Protein AF-A0A820B8T6-F1 (afdb_monomer_lite)

Foldseek 3Di:
DDDDDDDDDDPPPPPDDPDDDDDDVVVVVVVVVVVVVVVVVVVVVVVVVVVVVVVVVVVVCVVVVVVVVVVVVVVVVVVVVVVVVVVVVVVVVVVVVVVVVVVVVVVVLVVQEEACPDHDFDDPPLVVQLVCCVVVVAQKDKGRWYANHPPGDIDIDIDGNVD

Sequence (163 aa):
MLSQLNDRQKDIDLSRTKTAGALNPTVAQLEELYEMLNILVSGIKILTNDEQRLINRSLQIQMTLPTLIEELSKVKLSIKESNAFLKTVEHNQDILNQDLSLAKEKINDFQYVSYDGTLVWKITNFQEKMIDAQSERQTSIYSPPFYSSSNGYKMRARLYFNG

Organism: NCBI:txid392033

Radius of gyration: 50.6 Å; chains: 1; bounding box: 101×54×108 Å

InterPro domains:
  IPR002083 MATH/TRAF domain [PF22486] (119-163)
  IPR002083 MATH/TRAF domain [PS50144] (116-163)
  IPR008974 TRAF-like [G3DSA:2.60.210.10] (72-163)

Structure (mmCIF, N/CA/C/O backbone):
data_AF-A0A820B8T6-F1
#
_entry.id   AF-A0A820B8T6-F1
#
loop_
_atom_site.group_PDB
_atom_site.id
_atom_site.type_symbol
_atom_site.label_atom_id
_atom_site.label_alt_id
_atom_site.label_comp_id
_atom_site.label_asym_id
_atom_site.label_entity_id
_atom_site.label_seq_id
_atom_site.pdbx_PDB_ins_code
_atom_site.Cartn_x
_atom_site.Cartn_y
_atom_site.Cartn_z
_atom_site.occupancy
_atom_site.B_iso_or_equiv
_atom_site.auth_seq_id
_atom_site.auth_comp_id
_atom_site.auth_asym_id
_atom_site.auth_atom_id
_atom_site.pdbx_PDB_model_num
ATOM 1 N N . MET A 1 1 ? -51.080 -22.167 42.274 1.00 37.72 1 MET A N 1
ATOM 2 C CA . MET A 1 1 ? -51.270 -22.860 43.565 1.00 37.72 1 MET A CA 1
ATOM 3 C C . MET A 1 1 ? -51.084 -21.840 44.671 1.00 37.72 1 MET A C 1
ATOM 5 O O . MET A 1 1 ? -50.019 -21.251 44.678 1.00 37.72 1 MET A O 1
ATOM 9 N N . LEU A 1 2 ? -52.116 -21.673 45.517 1.00 35.72 2 LEU A N 1
ATOM 10 C CA . LEU A 1 2 ? -52.092 -21.353 46.964 1.00 35.72 2 LEU A CA 1
ATOM 11 C C . LEU A 1 2 ? -51.291 -20.100 47.399 1.00 35.72 2 LEU A C 1
ATOM 13 O O . LEU A 1 2 ? -50.119 -19.984 47.101 1.00 35.72 2 LEU A O 1
ATOM 17 N N . SER A 1 3 ? -51.798 -19.139 48.165 1.00 40.34 3 SER A N 1
ATOM 18 C CA . SER A 1 3 ? -52.963 -19.092 49.045 1.00 40.34 3 SER A CA 1
ATOM 19 C C . SER A 1 3 ? -53.227 -17.642 49.466 1.00 40.34 3 SER A C 1
ATOM 21 O O . SER A 1 3 ? -52.319 -16.825 49.580 1.00 40.34 3 SER A O 1
ATOM 23 N N . GLN A 1 4 ? -54.504 -17.394 49.711 1.00 52.16 4 GLN A N 1
ATOM 24 C CA . GLN A 1 4 ? -55.172 -16.218 50.254 1.00 52.16 4 GLN A CA 1
ATOM 25 C C . GLN A 1 4 ? -54.533 -15.589 51.505 1.00 52.16 4 GLN A C 1
ATOM 27 O O . GLN A 1 4 ? -54.118 -16.313 52.403 1.00 52.16 4 GLN A O 1
ATOM 32 N N . LEU A 1 5 ? -54.619 -14.255 51.596 1.00 42.81 5 LEU A N 1
ATOM 33 C CA . LEU A 1 5 ? -54.758 -13.440 52.819 1.00 42.81 5 LEU A CA 1
ATOM 34 C C . LEU A 1 5 ? -55.540 -12.174 52.397 1.00 42.81 5 LEU A C 1
ATOM 36 O O . LEU A 1 5 ? -54.967 -11.264 51.811 1.00 42.81 5 LEU A O 1
ATOM 40 N N . ASN A 1 6 ? -56.868 -12.227 52.304 1.00 36.84 6 ASN A N 1
ATOM 41 C CA . ASN A 1 6 ? -57.862 -12.050 53.370 1.00 36.84 6 ASN A CA 1
ATOM 42 C C . ASN A 1 6 ? -57.886 -10.629 53.972 1.00 36.84 6 ASN A C 1
ATOM 44 O O . ASN A 1 6 ? -57.099 -10.296 54.852 1.00 36.84 6 ASN A O 1
ATOM 48 N N . ASP A 1 7 ? -58.831 -9.841 53.454 1.00 42.88 7 ASP A N 1
ATOM 49 C CA . ASP A 1 7 ? -59.777 -8.966 54.151 1.00 42.88 7 ASP A CA 1
ATOM 50 C C . ASP A 1 7 ? -59.305 -8.107 55.329 1.00 42.88 7 ASP A C 1
ATOM 52 O O . ASP A 1 7 ? -59.117 -8.584 56.449 1.00 42.88 7 ASP A O 1
ATOM 56 N N . ARG A 1 8 ? -59.331 -6.785 55.101 1.00 37.16 8 ARG A N 1
ATOM 57 C CA . ARG A 1 8 ? -60.061 -5.815 55.944 1.00 37.16 8 ARG A CA 1
ATOM 58 C C . ARG A 1 8 ? -60.111 -4.446 55.258 1.00 37.16 8 ARG A C 1
ATOM 60 O O . ARG A 1 8 ? -59.362 -3.531 55.587 1.00 37.16 8 ARG A O 1
ATOM 67 N N . GLN A 1 9 ? -61.052 -4.306 54.330 1.00 42.81 9 GLN A N 1
ATOM 68 C CA . GLN A 1 9 ? -61.636 -3.008 54.007 1.00 42.81 9 GLN A CA 1
ATOM 69 C C . GLN A 1 9 ? -62.389 -2.547 55.270 1.00 42.81 9 GLN A C 1
ATOM 71 O O . GLN A 1 9 ? -63.346 -3.195 55.692 1.00 42.81 9 GLN A O 1
ATOM 76 N N . LYS A 1 10 ? -61.919 -1.495 55.943 1.00 41.47 10 LYS A N 1
ATOM 77 C CA . LYS A 1 10 ? -62.731 -0.777 56.932 1.00 41.47 10 LYS A CA 1
ATOM 78 C C . LYS A 1 10 ? -63.240 0.481 56.252 1.00 41.47 10 LYS A C 1
ATOM 80 O O . LYS A 1 10 ? -62.544 1.491 56.221 1.00 41.47 10 LYS A O 1
ATOM 85 N N . ASP A 1 11 ? -64.447 0.380 55.711 1.00 41.84 11 ASP A N 1
ATOM 86 C CA . ASP A 1 11 ? -65.275 1.533 55.391 1.00 41.84 11 ASP A CA 1
ATOM 87 C C . ASP A 1 11 ? -65.494 2.322 56.686 1.00 41.84 11 ASP A C 1
ATOM 89 O O . ASP A 1 11 ? -66.177 1.870 57.608 1.00 41.84 11 ASP A O 1
ATOM 93 N N . ILE A 1 12 ? -64.852 3.482 56.788 1.00 43.66 12 ILE A N 1
ATOM 94 C CA . ILE A 1 12 ? -65.206 4.492 57.780 1.00 43.66 12 ILE A CA 1
ATOM 95 C C . ILE A 1 12 ? -66.030 5.525 57.023 1.00 43.66 12 ILE A C 1
ATOM 97 O O . ILE A 1 12 ? -65.505 6.451 56.409 1.00 43.66 12 ILE A O 1
ATOM 101 N N . ASP A 1 13 ? -67.339 5.296 57.032 1.00 43.91 13 ASP A N 1
ATOM 102 C CA . ASP A 1 13 ? -68.343 6.250 56.587 1.00 43.91 13 ASP A CA 1
ATOM 103 C C . ASP A 1 13 ? -68.313 7.478 57.514 1.00 43.91 13 ASP A C 1
ATOM 105 O O . ASP A 1 13 ? -68.706 7.417 58.680 1.00 43.91 13 ASP A O 1
ATOM 109 N N . LEU A 1 14 ? -67.787 8.589 56.999 1.00 47.34 14 LEU A N 1
ATOM 110 C CA . LEU A 1 14 ? -67.703 9.889 57.675 1.00 47.34 14 LEU A CA 1
ATOM 111 C C . LEU A 1 14 ? -68.759 10.872 57.152 1.00 47.34 14 LEU A C 1
ATOM 113 O O . LEU A 1 14 ? -68.571 12.089 57.177 1.00 47.34 14 LEU A O 1
ATOM 117 N N . SER A 1 15 ? -69.913 10.376 56.706 1.00 45.53 15 SER A N 1
ATOM 118 C CA . SER A 1 15 ? -71.046 11.240 56.388 1.00 45.53 15 SER A CA 1
ATOM 119 C C . SER A 1 15 ? -71.906 11.530 57.628 1.00 45.53 15 SER A C 1
ATOM 121 O O . SER A 1 15 ? -72.947 10.921 57.839 1.00 45.53 15 SER A O 1
ATOM 123 N N . ARG A 1 16 ? -71.477 12.504 58.453 1.00 47.94 16 ARG A N 1
ATOM 124 C CA . ARG A 1 16 ? -72.335 13.435 59.237 1.00 47.94 16 ARG A CA 1
ATOM 125 C C . ARG A 1 16 ? -71.513 14.268 60.226 1.00 47.94 16 ARG A C 1
ATOM 127 O O . ARG A 1 16 ? -71.218 13.796 61.311 1.00 47.94 16 ARG A O 1
ATOM 134 N N . THR A 1 17 ? -71.288 15.537 59.883 1.00 37.84 17 THR A N 1
ATOM 135 C CA . THR A 1 17 ? -71.599 16.714 60.723 1.00 37.84 17 THR A CA 1
ATOM 136 C C . THR A 1 17 ? -71.311 17.990 59.927 1.00 37.84 17 THR A C 1
ATOM 138 O O . THR A 1 17 ? -70.189 18.473 59.836 1.00 37.84 17 THR A O 1
ATOM 141 N N . LYS A 1 18 ? -72.359 18.580 59.340 1.00 53.34 18 LYS A N 1
ATOM 142 C CA . LYS A 1 18 ? -72.359 20.014 59.032 1.00 53.34 18 LYS A CA 1
ATOM 143 C C . LYS A 1 18 ? -72.790 20.749 60.298 1.00 53.34 18 LYS A C 1
ATOM 145 O O . LYS A 1 18 ? -73.979 20.791 60.595 1.00 53.34 18 LYS A O 1
ATOM 150 N N . THR A 1 19 ? -71.839 21.346 61.005 1.00 39.78 19 THR A N 1
ATOM 151 C CA . THR A 1 19 ? -72.090 22.432 61.962 1.00 39.78 19 THR A CA 1
ATOM 152 C C . THR A 1 19 ? -71.017 23.491 61.768 1.00 39.78 19 THR A C 1
ATOM 154 O O . THR A 1 19 ? -69.834 23.228 61.955 1.00 39.78 19 THR A O 1
ATOM 157 N N . ALA A 1 20 ? -71.449 24.675 61.340 1.00 52.25 20 ALA A N 1
ATOM 158 C CA . ALA A 1 20 ? -70.629 25.869 61.248 1.00 52.25 20 ALA A CA 1
ATOM 159 C C . ALA A 1 20 ? -70.161 26.293 62.654 1.00 52.25 20 ALA A C 1
ATOM 161 O O . ALA A 1 20 ? -70.986 26.499 63.541 1.00 52.25 20 ALA A O 1
ATOM 162 N N . GLY A 1 21 ? -68.848 26.412 62.850 1.00 42.50 21 GLY A N 1
ATOM 163 C CA . GLY A 1 21 ? -68.218 26.867 64.091 1.00 42.50 21 GLY A CA 1
ATOM 164 C C . GLY A 1 21 ? -66.707 26.638 64.021 1.00 42.50 21 GLY A C 1
ATOM 165 O O . GLY A 1 21 ? -66.286 25.571 63.596 1.00 42.50 21 GLY A O 1
ATOM 166 N N . ALA A 1 22 ? -65.918 27.666 64.345 1.00 50.47 22 ALA A N 1
ATOM 167 C CA . ALA A 1 22 ? -64.471 27.791 64.126 1.00 50.47 22 ALA A CA 1
ATOM 168 C C . ALA A 1 22 ? -63.649 26.485 64.240 1.00 50.47 22 ALA A C 1
ATOM 170 O O . ALA A 1 22 ? -63.693 25.797 65.259 1.00 50.47 22 ALA A O 1
ATOM 171 N N . LEU A 1 23 ? -62.858 26.186 63.200 1.00 51.97 23 LEU A N 1
ATOM 172 C CA . LEU A 1 23 ? -61.872 25.100 63.185 1.00 51.97 23 LEU A CA 1
ATOM 173 C C . LEU A 1 23 ? -60.920 25.227 64.387 1.00 51.97 23 LEU A C 1
ATOM 175 O O . LEU A 1 23 ? -60.284 26.262 64.583 1.00 51.97 23 LEU A O 1
ATOM 179 N N . ASN A 1 24 ? -60.829 24.164 65.188 1.00 64.62 24 ASN A N 1
ATOM 180 C CA . ASN A 1 24 ? -59.920 24.072 66.327 1.00 64.62 24 ASN A CA 1
ATOM 181 C C . ASN A 1 24 ? -58.465 24.036 65.800 1.00 64.62 24 ASN A C 1
ATOM 183 O O . ASN A 1 24 ? -58.142 23.132 65.024 1.00 64.62 24 ASN A O 1
ATOM 187 N N . PRO A 1 25 ? -57.583 24.985 66.167 1.00 72.19 25 PRO A N 1
ATOM 188 C CA . PRO A 1 25 ? -56.267 25.168 65.538 1.00 72.19 25 PRO A CA 1
ATOM 189 C C . PRO A 1 25 ? -55.343 23.943 65.617 1.00 72.19 25 PRO A C 1
ATOM 191 O O . PRO A 1 25 ? -54.506 23.747 64.742 1.00 72.19 25 PRO A O 1
ATOM 194 N N . THR A 1 26 ? -55.522 23.080 66.616 1.00 77.50 26 THR A N 1
ATOM 195 C CA . THR A 1 26 ? -54.775 21.820 66.765 1.00 77.50 26 THR A CA 1
ATOM 196 C C . THR A 1 26 ? -55.145 20.758 65.728 1.00 77.50 26 THR A C 1
ATOM 198 O O . THR A 1 26 ? -54.298 19.945 65.373 1.00 77.50 26 THR A O 1
ATOM 201 N N . VAL A 1 27 ? -56.381 20.759 65.217 1.00 79.94 27 VAL A N 1
ATOM 202 C CA . VAL A 1 27 ? -56.835 19.808 64.184 1.00 79.94 27 VAL A CA 1
ATOM 203 C C . VAL A 1 27 ? -56.277 20.197 62.814 1.00 79.94 27 VAL A C 1
ATOM 205 O O . VAL A 1 27 ? -55.787 19.334 62.095 1.00 79.94 27 VAL A O 1
ATOM 208 N N . ALA A 1 28 ? -56.251 21.496 62.500 1.00 80.38 28 ALA A N 1
ATOM 209 C CA . ALA A 1 28 ? -55.662 22.009 61.261 1.00 80.38 28 ALA A CA 1
ATOM 210 C C . ALA A 1 28 ? -54.150 21.714 61.164 1.00 80.38 28 ALA A C 1
ATOM 212 O O . ALA A 1 28 ? -53.661 21.297 60.119 1.00 80.38 28 ALA A O 1
ATOM 213 N N . GLN A 1 29 ? -53.414 21.848 62.274 1.00 87.62 29 GLN A N 1
ATOM 214 C CA . GLN A 1 29 ? -51.986 21.494 62.343 1.00 87.62 29 GLN A CA 1
ATOM 215 C C . GLN A 1 29 ? -51.725 19.991 62.145 1.00 87.62 29 GLN A C 1
ATOM 217 O O . GLN A 1 29 ? -50.687 19.598 61.616 1.00 87.62 29 GLN A O 1
ATOM 222 N N . LEU A 1 30 ? -52.659 19.140 62.575 1.00 88.62 30 LEU A N 1
ATOM 223 C CA . LEU A 1 30 ? -52.591 17.688 62.401 1.00 88.62 30 LEU A CA 1
ATOM 224 C C . LEU A 1 30 ? -52.845 17.267 60.946 1.00 88.62 30 LEU A C 1
ATOM 226 O O . LEU A 1 30 ? -52.164 16.365 60.460 1.00 88.62 30 LEU A O 1
ATOM 230 N N . GLU A 1 31 ? -53.772 17.929 60.247 1.00 88.31 31 GLU A N 1
ATOM 231 C CA . GLU A 1 31 ? -53.991 17.733 58.804 1.00 88.31 31 GLU A CA 1
ATOM 232 C C . GLU A 1 31 ? -52.758 18.140 57.989 1.00 88.31 31 GLU A C 1
ATOM 234 O O . GLU A 1 31 ? -52.326 17.398 57.107 1.00 88.31 31 GLU A O 1
ATOM 239 N N . GLU A 1 32 ? -52.131 19.265 58.333 1.00 91.00 32 GLU A N 1
ATOM 240 C CA . GLU A 1 32 ? -50.913 19.738 57.670 1.00 91.00 32 GLU A CA 1
ATOM 241 C C . GLU A 1 32 ? -49.731 18.769 57.878 1.00 91.00 32 GLU A C 1
ATOM 243 O O . GLU A 1 32 ? -49.013 18.432 56.932 1.00 91.00 32 GLU A O 1
ATOM 248 N N . LEU A 1 33 ? -49.577 18.224 59.092 1.00 92.94 33 LEU A N 1
ATOM 249 C CA . LEU A 1 33 ? -48.596 17.175 59.397 1.00 92.94 33 LEU A CA 1
ATOM 250 C C . LEU A 1 33 ? -48.864 15.868 58.640 1.00 92.94 33 LEU A C 1
ATOM 252 O O . LEU A 1 33 ? -47.916 15.195 58.227 1.00 92.94 33 LEU A O 1
ATOM 256 N N . TYR A 1 34 ? -50.133 15.499 58.461 1.00 93.44 34 TYR A N 1
ATOM 257 C CA . TYR A 1 34 ? -50.515 14.307 57.709 1.00 93.44 34 TYR A CA 1
ATOM 258 C C . TYR A 1 34 ? -50.186 14.451 56.218 1.00 93.44 34 TYR A C 1
ATOM 260 O O . TYR A 1 34 ? -49.626 13.530 55.621 1.00 93.44 34 TYR A O 1
ATOM 268 N N . GLU A 1 35 ? -50.439 15.622 55.630 1.00 94.81 35 GLU A N 1
ATOM 269 C CA . GLU A 1 35 ? -50.042 15.901 54.247 1.00 94.81 35 GLU A CA 1
ATOM 270 C C . GLU A 1 35 ? -48.523 15.915 54.071 1.00 94.81 35 GLU A C 1
ATOM 272 O O . GLU A 1 35 ? -47.991 15.288 53.150 1.00 94.81 35 GLU A O 1
ATOM 277 N N . MET A 1 36 ? -47.790 16.530 55.003 1.00 95.56 36 MET A N 1
ATOM 278 C CA . MET A 1 36 ? -46.327 16.468 55.005 1.00 95.56 36 MET A CA 1
ATOM 279 C C . MET A 1 36 ? -45.808 15.026 55.068 1.00 95.56 36 MET A C 1
ATOM 281 O O . MET A 1 36 ? -44.873 14.676 54.343 1.00 95.56 36 MET A O 1
ATOM 285 N N . LEU A 1 37 ? -46.414 14.176 55.902 1.00 96.56 37 LEU A N 1
ATOM 286 C CA . LEU A 1 37 ? -46.063 12.761 55.997 1.00 96.56 37 LEU A CA 1
ATOM 287 C C . LEU A 1 37 ? -46.328 12.026 54.675 1.00 96.56 37 LEU A C 1
ATOM 289 O O . LEU A 1 37 ? -45.475 11.262 54.231 1.00 96.56 37 LEU A O 1
ATOM 293 N N . ASN A 1 38 ? -47.461 12.273 54.016 1.00 96.12 38 ASN A N 1
ATOM 294 C CA . ASN A 1 38 ? -47.795 11.645 52.734 1.00 96.12 38 ASN A CA 1
ATOM 295 C C . ASN A 1 38 ? -46.839 12.060 51.612 1.00 96.12 38 ASN A C 1
ATOM 297 O O . ASN A 1 38 ? -46.416 11.215 50.812 1.00 96.12 38 ASN A O 1
ATOM 301 N N . ILE A 1 39 ? -46.460 13.339 51.571 1.00 96.69 39 ILE A N 1
ATOM 302 C CA . ILE A 1 39 ? -45.453 13.851 50.637 1.00 96.69 39 ILE A CA 1
ATOM 303 C C . ILE A 1 39 ? -44.107 13.172 50.903 1.00 96.69 39 ILE A C 1
ATOM 305 O O . ILE A 1 39 ? -43.471 12.692 49.964 1.00 96.69 39 ILE A O 1
ATOM 309 N N . LEU A 1 40 ? -43.692 13.063 52.169 1.00 97.25 40 LEU A N 1
ATOM 310 C CA . LEU A 1 40 ? -42.446 12.394 52.556 1.00 97.25 40 LEU A CA 1
ATOM 311 C C . LEU A 1 40 ? -42.447 10.907 52.187 1.00 97.25 40 LEU A C 1
ATOM 313 O O . LEU A 1 40 ? -41.490 10.429 51.583 1.00 97.25 40 LEU A O 1
ATOM 317 N N . VAL A 1 41 ? -43.522 10.179 52.486 1.00 97.12 41 VAL A N 1
ATOM 318 C CA . VAL A 1 41 ? -43.674 8.759 52.127 1.00 97.12 41 VAL A CA 1
ATOM 319 C C . VAL A 1 41 ? -43.624 8.575 50.609 1.00 97.12 41 VAL A C 1
ATOM 321 O O . VAL A 1 41 ? -42.945 7.673 50.113 1.00 97.12 41 VAL A O 1
ATOM 324 N N . SER A 1 42 ? -44.291 9.454 49.860 1.00 96.69 42 SER A N 1
ATOM 325 C CA . SER A 1 42 ? -44.254 9.443 48.395 1.00 96.69 42 SER A CA 1
ATOM 326 C C . SER A 1 42 ? -42.849 9.732 47.865 1.00 96.69 42 SER A C 1
ATOM 328 O O . SER A 1 42 ? -42.374 9.025 46.976 1.00 96.69 42 SER A O 1
ATOM 330 N N . GLY A 1 43 ? -42.153 10.711 48.447 1.00 97.94 43 GLY A N 1
ATOM 331 C CA . GLY A 1 43 ? -40.769 11.045 48.116 1.00 97.94 43 GLY A CA 1
ATOM 332 C C . GLY A 1 43 ? -39.813 9.879 48.364 1.00 97.94 43 GLY A C 1
ATOM 333 O O . GLY A 1 43 ? -39.035 9.530 47.479 1.00 97.94 43 GLY A O 1
ATOM 334 N N . ILE A 1 44 ? -39.924 9.210 49.516 1.00 97.62 44 ILE A N 1
ATOM 335 C CA . ILE A 1 44 ? -39.138 8.009 49.837 1.00 97.62 44 ILE A CA 1
ATOM 336 C C . ILE A 1 44 ? -39.400 6.914 48.803 1.00 97.62 44 ILE A C 1
ATOM 338 O O . ILE A 1 44 ? -38.454 6.341 48.272 1.00 97.62 44 ILE A O 1
ATOM 342 N N . LYS A 1 45 ? -40.664 6.660 48.449 1.00 97.25 45 LYS A N 1
ATOM 343 C CA . LYS A 1 45 ? -41.020 5.646 47.447 1.00 97.25 45 LYS A CA 1
ATOM 344 C C . LYS A 1 45 ? -40.405 5.940 46.075 1.00 97.25 45 LYS A C 1
ATOM 346 O O . LYS A 1 45 ? -39.937 5.019 45.406 1.00 97.25 45 LYS A O 1
ATOM 351 N N . ILE A 1 46 ? -40.395 7.205 45.653 1.00 98.00 46 ILE A N 1
ATOM 352 C CA . ILE A 1 46 ? -39.740 7.628 44.407 1.00 98.00 46 ILE A CA 1
ATOM 353 C C . ILE A 1 46 ? -38.231 7.381 44.494 1.00 98.00 46 ILE A C 1
ATOM 355 O O . ILE A 1 46 ? -37.668 6.779 43.583 1.00 98.00 46 ILE A O 1
ATOM 359 N N . LEU A 1 47 ? -37.593 7.778 45.599 1.00 98.12 47 LEU A N 1
ATOM 360 C CA . LEU A 1 47 ? -36.157 7.583 45.809 1.00 98.12 47 LEU A CA 1
ATOM 361 C C . LEU A 1 47 ? -35.768 6.102 45.809 1.00 98.12 47 LEU A C 1
ATOM 363 O O . LEU A 1 47 ? -34.786 5.739 45.170 1.00 98.12 47 LEU A O 1
ATOM 367 N N . THR A 1 48 ? -36.559 5.234 46.440 1.00 97.56 48 THR A N 1
ATOM 368 C CA . THR A 1 48 ? -36.333 3.782 46.413 1.00 97.56 48 THR A CA 1
ATOM 369 C C . THR A 1 48 ? -36.428 3.222 44.992 1.00 97.56 48 THR A C 1
ATOM 371 O O . THR A 1 48 ? -35.615 2.392 44.589 1.00 97.56 48 THR A O 1
ATOM 374 N N . ASN A 1 49 ? -37.393 3.685 44.194 1.00 97.81 49 ASN A N 1
ATOM 375 C CA . ASN A 1 49 ? -37.505 3.264 42.796 1.00 97.81 49 ASN A CA 1
ATOM 376 C C . ASN A 1 49 ? -36.312 3.742 41.956 1.00 97.81 49 ASN A C 1
ATOM 378 O O . ASN A 1 49 ? -35.803 2.993 41.118 1.00 97.81 49 ASN A O 1
ATOM 382 N N . ASP A 1 50 ? -35.859 4.974 42.176 1.00 98.38 50 ASP A N 1
ATOM 383 C CA . ASP A 1 50 ? -34.701 5.530 41.483 1.00 98.38 50 ASP A CA 1
ATOM 384 C C . ASP A 1 50 ? -33.405 4.811 41.874 1.00 98.38 50 ASP A C 1
ATOM 386 O O . ASP A 1 50 ? -32.598 4.507 40.994 1.00 98.38 50 ASP A O 1
ATOM 390 N N . GLU A 1 51 ? -33.236 4.447 43.145 1.00 98.06 51 GLU A N 1
ATOM 391 C CA . GLU A 1 51 ? -32.132 3.607 43.618 1.00 98.06 51 GLU A CA 1
ATOM 392 C C . GLU A 1 51 ? -32.091 2.272 42.861 1.00 98.06 51 GLU A C 1
ATOM 394 O O . GLU A 1 51 ? -31.063 1.908 42.287 1.00 98.06 51 GLU A O 1
ATOM 399 N N . GLN A 1 52 ? -33.229 1.583 42.751 1.00 97.00 52 GLN A N 1
ATOM 400 C CA . GLN A 1 52 ? -33.325 0.337 41.985 1.00 97.00 52 GLN A CA 1
ATOM 401 C C . GLN A 1 52 ? -33.023 0.546 40.495 1.00 97.00 52 GLN A C 1
ATOM 403 O O . GLN A 1 52 ? -32.326 -0.261 39.872 1.00 97.00 52 GLN A O 1
ATOM 408 N N . ARG A 1 53 ? -33.496 1.646 39.896 1.00 98.25 53 ARG A N 1
ATOM 409 C CA . ARG A 1 53 ? -33.186 1.985 38.497 1.00 98.25 53 ARG A CA 1
ATOM 410 C C . ARG A 1 53 ? -31.685 2.197 38.294 1.00 98.25 53 ARG A C 1
ATOM 412 O O . ARG A 1 53 ? -31.139 1.730 37.291 1.00 98.25 53 ARG A O 1
ATOM 419 N N . LEU A 1 54 ? -31.024 2.885 39.223 1.00 98.19 54 LEU A N 1
ATOM 420 C CA . LEU A 1 54 ? -29.583 3.132 39.180 1.00 98.19 54 LEU A CA 1
ATOM 421 C C . LEU A 1 54 ? -28.784 1.835 39.344 1.00 98.19 54 LEU A C 1
ATOM 423 O O . LEU A 1 54 ? -27.854 1.610 38.569 1.00 98.19 54 LEU A O 1
ATOM 427 N N . ILE A 1 55 ? -29.183 0.952 40.264 1.00 98.12 55 ILE A N 1
ATOM 428 C CA . ILE A 1 55 ? -28.573 -0.375 40.441 1.00 98.12 55 ILE A CA 1
ATOM 429 C C . ILE A 1 55 ? -28.661 -1.183 39.144 1.00 98.12 55 ILE A C 1
ATOM 431 O O . ILE A 1 55 ? -27.651 -1.691 38.658 1.00 98.12 55 ILE A O 1
ATOM 435 N N . ASN A 1 56 ? -29.844 -1.234 38.528 1.00 97.75 56 ASN A N 1
ATOM 436 C CA . ASN A 1 56 ? -30.037 -1.938 37.262 1.00 97.75 56 ASN A CA 1
ATOM 437 C C . ASN A 1 56 ? -29.157 -1.362 36.145 1.00 97.75 56 ASN A C 1
ATOM 439 O O . ASN A 1 56 ? -28.525 -2.115 35.406 1.00 97.75 56 ASN A O 1
ATOM 443 N N . ARG A 1 57 ? -29.064 -0.031 36.031 1.00 97.94 57 ARG A N 1
ATOM 444 C CA . ARG A 1 57 ? -28.196 0.622 35.038 1.00 97.94 57 ARG A CA 1
ATOM 445 C C . ARG A 1 57 ? -26.716 0.312 35.283 1.00 97.94 57 ARG A C 1
ATOM 447 O O . ARG A 1 57 ? -25.993 0.061 34.324 1.00 97.94 57 ARG A O 1
ATOM 454 N N . SER A 1 58 ? -26.285 0.309 36.544 1.00 97.62 58 SER A N 1
ATOM 455 C CA . SER A 1 58 ? -24.916 -0.035 36.944 1.00 97.62 58 SER A CA 1
ATOM 456 C C . SER A 1 58 ? -24.560 -1.464 36.530 1.00 97.62 58 SER A C 1
ATOM 458 O O . SER A 1 58 ? -23.538 -1.687 35.881 1.00 97.62 58 SER A O 1
ATOM 460 N N . LEU A 1 59 ? -25.458 -2.416 36.797 1.00 97.62 59 LEU A N 1
ATOM 461 C CA . LEU A 1 59 ? -25.283 -3.815 36.414 1.00 97.62 59 LEU A CA 1
ATOM 462 C C . LEU A 1 59 ? -25.207 -3.986 34.890 1.00 97.62 59 LEU A C 1
ATOM 464 O O . LEU A 1 59 ? -24.323 -4.676 34.389 1.00 97.62 59 LEU A O 1
ATOM 468 N N . GLN A 1 60 ? -26.070 -3.296 34.139 1.00 96.56 60 GLN A N 1
ATOM 469 C CA . GLN A 1 60 ? -26.018 -3.299 32.672 1.00 96.56 60 GLN A CA 1
ATOM 470 C C . GLN A 1 60 ? -24.678 -2.768 32.145 1.00 96.56 60 GLN A C 1
ATOM 472 O O . GLN A 1 60 ? -24.051 -3.400 31.297 1.00 96.56 60 GLN A O 1
ATOM 477 N N . ILE A 1 61 ? -24.190 -1.644 32.680 1.00 96.94 61 ILE A N 1
ATOM 478 C CA . ILE A 1 61 ? -22.879 -1.093 32.305 1.00 96.94 61 ILE A CA 1
ATOM 479 C C . ILE A 1 61 ? -21.775 -2.116 32.582 1.00 96.94 61 ILE A C 1
ATOM 481 O O . ILE A 1 61 ? -20.953 -2.379 31.705 1.00 96.94 61 ILE A O 1
ATOM 485 N N . GLN A 1 62 ? -21.795 -2.742 33.759 1.00 96.62 62 GLN A N 1
ATOM 486 C CA . GLN A 1 62 ? -20.808 -3.745 34.147 1.00 96.62 62 GLN A CA 1
ATOM 487 C C . GLN A 1 62 ? -20.800 -4.966 33.214 1.00 96.62 62 GLN A C 1
ATOM 489 O O . GLN A 1 62 ? -19.736 -5.528 32.964 1.00 96.62 62 GLN A O 1
ATOM 494 N N . MET A 1 63 ? -21.952 -5.341 32.650 1.00 95.81 63 MET A N 1
ATOM 495 C CA . MET A 1 63 ? -22.064 -6.425 31.667 1.00 95.81 63 MET A CA 1
ATOM 496 C C . MET A 1 63 ? -21.615 -6.016 30.257 1.00 95.81 63 MET A C 1
ATOM 498 O O . MET A 1 63 ? -20.992 -6.813 29.562 1.00 95.81 63 MET A O 1
ATOM 502 N N . THR A 1 64 ? -21.921 -4.789 29.825 1.00 97.56 64 THR A N 1
ATOM 503 C CA . THR A 1 64 ? -21.609 -4.302 28.462 1.00 97.56 64 THR A CA 1
ATOM 504 C C . THR A 1 64 ? -20.165 -3.835 28.276 1.00 97.56 64 THR A C 1
ATOM 506 O O . THR A 1 64 ? -19.640 -3.840 27.164 1.00 97.56 64 THR A O 1
ATOM 509 N N . LEU A 1 65 ? -19.492 -3.419 29.348 1.00 97.31 65 LEU A N 1
ATOM 510 C CA . LEU A 1 65 ? -18.137 -2.882 29.255 1.00 97.31 65 LEU A CA 1
ATOM 511 C C . LEU A 1 65 ? -17.109 -3.925 28.763 1.00 97.31 65 LEU A C 1
ATOM 513 O O . LEU A 1 65 ? -16.345 -3.601 27.853 1.00 97.31 65 LEU A O 1
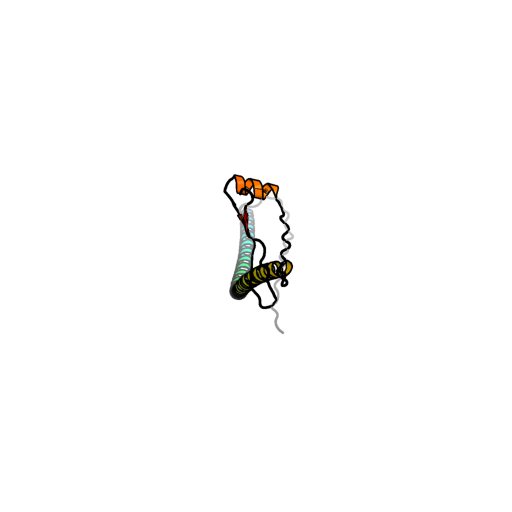ATOM 517 N N . PRO A 1 66 ? -17.098 -5.179 29.258 1.00 97.06 66 PRO A N 1
ATOM 518 C CA . PRO A 1 66 ? -16.188 -6.209 28.757 1.00 97.06 66 PRO A CA 1
ATOM 519 C C . PRO A 1 66 ? -16.387 -6.527 27.272 1.00 97.06 66 PRO A C 1
ATOM 521 O O . PRO A 1 66 ? -15.404 -6.664 26.546 1.00 97.06 66 PRO A O 1
ATOM 524 N N . THR A 1 67 ? -17.637 -6.598 26.800 1.00 96.94 67 THR A N 1
ATOM 525 C CA . THR A 1 67 ? -17.927 -6.912 25.394 1.00 96.94 67 THR A CA 1
ATOM 526 C C . THR A 1 67 ? -17.434 -5.806 24.467 1.00 96.94 67 THR A C 1
ATOM 528 O O . THR A 1 67 ? -16.788 -6.087 23.462 1.00 96.94 67 THR A O 1
ATOM 531 N N . LEU A 1 68 ? -17.644 -4.540 24.839 1.00 97.88 68 LEU A N 1
ATOM 532 C CA . LEU A 1 68 ? -17.140 -3.398 24.071 1.00 97.88 68 LEU A CA 1
ATOM 533 C C . LEU A 1 68 ? -15.606 -3.343 24.052 1.00 97.88 68 LEU A C 1
ATOM 535 O O . LEU A 1 68 ? -15.016 -2.996 23.030 1.00 97.88 68 LEU A O 1
ATOM 539 N N . ILE A 1 69 ? -14.943 -3.711 25.152 1.00 97.81 69 ILE A N 1
ATOM 540 C CA . ILE A 1 69 ? -13.476 -3.818 25.201 1.00 97.81 69 ILE A CA 1
ATOM 541 C C . ILE A 1 69 ? -12.976 -4.899 24.233 1.00 97.81 69 ILE A C 1
ATOM 543 O O . ILE A 1 69 ? -11.972 -4.695 23.541 1.00 97.81 69 ILE A O 1
ATOM 547 N N . GLU A 1 70 ? -13.662 -6.038 24.162 1.00 97.62 70 GLU A N 1
ATOM 548 C CA . GLU A 1 70 ? -13.313 -7.116 23.239 1.00 97.62 70 GLU A CA 1
ATOM 549 C C . GLU A 1 70 ? -13.506 -6.691 21.776 1.00 97.62 70 GLU A C 1
ATOM 551 O O . GLU A 1 70 ? -12.606 -6.880 20.953 1.00 97.62 70 GLU A O 1
ATOM 556 N N . GLU A 1 71 ? -14.633 -6.060 21.447 1.00 97.56 71 GLU A N 1
ATOM 557 C CA . GLU A 1 71 ? -14.895 -5.529 20.105 1.00 97.56 71 GLU A CA 1
ATOM 558 C C . GLU A 1 71 ? -13.868 -4.469 19.697 1.00 97.56 71 GLU A C 1
ATOM 560 O O . GLU A 1 71 ? -13.302 -4.546 18.604 1.00 97.56 71 GLU A O 1
ATOM 565 N N . LEU A 1 72 ? -13.541 -3.533 20.592 1.00 98.19 72 LEU A N 1
ATOM 566 C CA . LEU A 1 72 ? -12.503 -2.529 20.358 1.00 98.19 72 LEU A CA 1
ATOM 567 C C . LEU A 1 72 ? -11.143 -3.188 20.087 1.00 98.19 72 LEU A C 1
ATOM 569 O O . LEU A 1 72 ? -10.400 -2.750 19.208 1.00 98.19 72 LEU A O 1
ATOM 573 N N . SER A 1 73 ? -10.822 -4.257 20.818 1.00 98.12 73 SER A N 1
ATOM 574 C CA . SER A 1 73 ? -9.578 -5.010 20.639 1.00 98.12 73 SER A CA 1
ATOM 575 C C . SER A 1 73 ? -9.526 -5.702 19.275 1.00 98.12 73 SER A C 1
ATOM 577 O O . SER A 1 73 ? -8.498 -5.630 18.597 1.00 98.12 73 SER A O 1
ATOM 579 N N . LYS A 1 74 ? -10.640 -6.300 18.832 1.00 98.19 74 LYS A N 1
ATOM 580 C CA . LYS A 1 74 ? -10.773 -6.914 17.499 1.00 98.19 74 LYS A CA 1
ATOM 581 C C . LYS A 1 74 ? -10.611 -5.880 16.387 1.00 98.19 74 LYS A C 1
ATOM 583 O O . LYS A 1 74 ? -9.809 -6.082 15.478 1.00 98.19 74 LYS A O 1
ATOM 588 N N . VAL A 1 75 ? -11.307 -4.747 16.484 1.00 98.31 75 VAL A N 1
ATOM 589 C CA . VAL A 1 75 ? -11.212 -3.657 15.499 1.00 98.31 75 VAL A CA 1
ATOM 590 C C . VAL A 1 75 ? -9.792 -3.095 15.445 1.00 98.31 75 VAL A C 1
ATOM 592 O O . VAL A 1 75 ? -9.239 -2.913 14.363 1.00 98.31 75 VAL A O 1
ATOM 595 N N . LYS A 1 76 ? -9.152 -2.881 16.599 1.00 98.44 76 LYS A N 1
ATOM 596 C CA . LYS A 1 76 ? -7.765 -2.407 16.671 1.00 98.44 76 LYS A CA 1
ATOM 597 C C . LYS A 1 76 ? -6.788 -3.369 15.992 1.00 98.44 76 LYS A C 1
ATOM 599 O O . LYS A 1 76 ? -5.872 -2.912 15.307 1.00 98.44 76 LYS A O 1
ATOM 604 N N . LEU A 1 77 ? -6.964 -4.678 16.184 1.00 98.19 77 LEU A N 1
ATOM 605 C CA . LEU A 1 77 ? -6.136 -5.690 15.530 1.00 98.19 77 LEU A CA 1
ATOM 606 C C . LEU A 1 77 ? -6.353 -5.679 14.013 1.00 98.19 77 LEU A C 1
ATOM 608 O O . LEU A 1 77 ? -5.380 -5.593 13.269 1.00 98.19 77 LEU A O 1
ATOM 612 N N . SER A 1 78 ? -7.610 -5.654 13.571 1.00 98.50 78 SER A N 1
ATOM 613 C CA . SER A 1 78 ? -7.960 -5.596 12.150 1.00 98.50 78 SER A CA 1
ATOM 614 C C . SER A 1 78 ? -7.377 -4.355 11.463 1.00 98.50 78 SER A C 1
ATOM 616 O O . SER A 1 78 ? -6.737 -4.479 10.423 1.00 98.50 78 SER A O 1
ATOM 618 N N . ILE A 1 79 ? -7.477 -3.172 12.082 1.00 98.38 79 ILE A N 1
ATOM 619 C CA . ILE A 1 79 ? -6.853 -1.940 11.567 1.00 98.38 79 ILE A CA 1
ATOM 620 C C . ILE A 1 79 ? -5.334 -2.103 11.445 1.00 98.38 79 ILE A C 1
ATOM 622 O O . ILE A 1 79 ? -4.738 -1.684 10.453 1.00 98.38 79 ILE A O 1
ATOM 626 N N . LYS A 1 80 ? -4.684 -2.714 12.444 1.00 98.06 80 LYS A N 1
ATOM 627 C CA . LYS A 1 80 ? -3.234 -2.942 12.421 1.00 98.06 80 LYS A CA 1
ATOM 628 C C . LYS A 1 80 ? -2.826 -3.853 11.259 1.00 98.06 80 LYS A C 1
ATOM 630 O O . LYS A 1 80 ? -1.836 -3.562 10.590 1.00 98.06 80 LYS A O 1
ATOM 635 N N . GLU A 1 81 ? -3.576 -4.923 11.020 1.00 98.00 81 GLU A N 1
ATOM 636 C CA . GLU A 1 81 ? -3.339 -5.863 9.920 1.00 98.00 81 GLU A CA 1
ATOM 637 C C . GLU A 1 81 ? -3.586 -5.213 8.555 1.00 98.00 81 GLU A C 1
ATOM 639 O O . GLU A 1 81 ? -2.727 -5.295 7.676 1.00 98.00 81 GLU A O 1
ATOM 644 N N . SER A 1 82 ? -4.697 -4.486 8.392 1.00 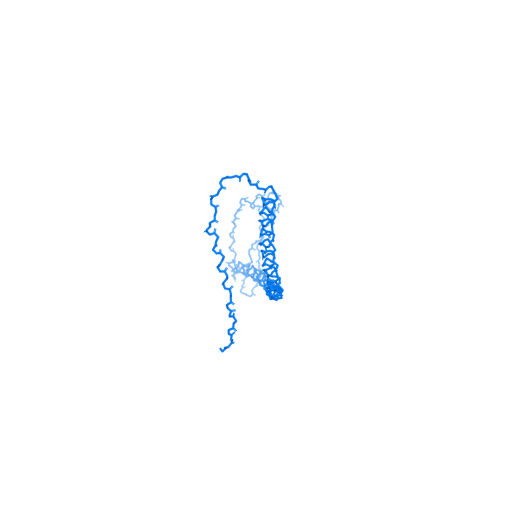97.94 82 SER A N 1
ATOM 645 C CA . SER A 1 82 ? -4.985 -3.736 7.165 1.00 97.94 82 SER A CA 1
ATOM 646 C C . SER A 1 82 ? -3.905 -2.702 6.857 1.00 97.94 82 SER A C 1
ATOM 648 O O . SER A 1 82 ? -3.468 -2.605 5.714 1.00 97.94 82 SER A O 1
ATOM 650 N N . ASN A 1 83 ? -3.409 -1.976 7.861 1.00 98.06 83 ASN A N 1
ATOM 651 C CA . ASN A 1 83 ? -2.324 -1.012 7.670 1.00 98.06 83 ASN A CA 1
ATOM 652 C C . ASN A 1 83 ? -1.005 -1.685 7.263 1.00 98.06 83 ASN A C 1
ATOM 654 O O . ASN A 1 83 ? -0.278 -1.155 6.425 1.00 98.06 83 ASN A O 1
ATOM 658 N N . ALA A 1 84 ? -0.688 -2.853 7.831 1.00 97.69 84 ALA A N 1
ATOM 659 C CA . ALA A 1 84 ? 0.490 -3.615 7.423 1.00 97.69 84 ALA A CA 1
ATOM 660 C C . ALA A 1 84 ? 0.383 -4.068 5.959 1.00 97.69 84 ALA A C 1
ATOM 662 O O . ALA A 1 84 ? 1.344 -3.932 5.205 1.00 97.69 84 ALA A O 1
ATOM 663 N N . PHE A 1 85 ? -0.798 -4.536 5.548 1.00 98.19 85 PHE A N 1
ATOM 664 C CA . PHE A 1 85 ? -1.066 -4.918 4.165 1.00 98.19 85 PHE A CA 1
ATOM 665 C C . PHE A 1 85 ? -0.978 -3.727 3.201 1.00 98.19 85 PHE A C 1
ATOM 667 O O . PHE A 1 85 ? -0.318 -3.830 2.169 1.00 98.19 85 PHE A O 1
ATOM 674 N N . LEU A 1 86 ? -1.579 -2.583 3.550 1.00 98.25 86 LEU A N 1
ATOM 675 C CA . LEU A 1 86 ? -1.506 -1.358 2.746 1.00 98.25 86 LEU A CA 1
ATOM 676 C C . LEU A 1 86 ? -0.059 -0.942 2.488 1.00 98.25 86 LEU A C 1
ATOM 678 O O . LEU A 1 86 ? 0.301 -0.684 1.345 1.00 98.25 86 LEU A O 1
ATOM 682 N N . LYS A 1 87 ? 0.795 -0.993 3.514 1.00 97.88 87 LYS A N 1
ATOM 683 C CA . LYS A 1 87 ? 2.221 -0.678 3.371 1.00 97.88 87 LYS A CA 1
ATOM 684 C C . LYS A 1 87 ? 2.936 -1.594 2.370 1.00 97.88 87 LYS A C 1
ATOM 686 O O . LYS A 1 87 ? 3.821 -1.152 1.641 1.00 97.88 87 LYS A O 1
ATOM 691 N N . THR A 1 88 ? 2.571 -2.876 2.320 1.00 97.75 88 THR A N 1
ATOM 692 C CA . THR A 1 88 ? 3.100 -3.808 1.312 1.00 97.75 88 THR A CA 1
ATOM 693 C C . THR A 1 88 ? 2.599 -3.466 -0.090 1.00 97.75 88 THR A C 1
ATOM 695 O O . THR A 1 88 ? 3.376 -3.517 -1.042 1.00 97.75 88 THR A O 1
ATOM 698 N N . VAL A 1 89 ? 1.323 -3.099 -0.233 1.00 97.75 89 VAL A N 1
ATOM 699 C CA . VAL A 1 89 ? 0.747 -2.692 -1.524 1.00 97.75 89 VAL A CA 1
ATOM 700 C C . VAL A 1 89 ? 1.409 -1.419 -2.050 1.00 97.75 89 VAL A C 1
ATOM 702 O O . VAL A 1 89 ? 1.774 -1.383 -3.222 1.00 97.75 89 VAL A O 1
ATOM 705 N N . GLU A 1 90 ? 1.620 -0.417 -1.196 1.00 97.88 90 GLU A N 1
ATOM 706 C CA . GLU A 1 90 ? 2.329 0.822 -1.545 1.00 97.88 90 GLU A CA 1
ATOM 707 C C . GLU A 1 90 ? 3.740 0.524 -2.067 1.00 97.88 90 GLU A C 1
ATOM 709 O O . GLU A 1 90 ? 4.107 0.960 -3.155 1.00 97.88 90 GLU A O 1
ATOM 714 N N . HIS A 1 91 ? 4.499 -0.317 -1.358 1.00 97.00 91 HIS A N 1
ATOM 715 C CA . HIS A 1 91 ? 5.832 -0.719 -1.806 1.00 97.00 91 HIS A CA 1
ATOM 716 C C . HIS A 1 91 ? 5.816 -1.425 -3.171 1.00 97.00 91 HIS A C 1
ATOM 718 O O . HIS A 1 91 ? 6.646 -1.145 -4.036 1.00 97.00 91 HIS A O 1
ATOM 724 N N . ASN A 1 92 ? 4.854 -2.323 -3.393 1.00 97.25 92 ASN A N 1
ATOM 725 C CA . ASN A 1 92 ? 4.707 -3.004 -4.678 1.00 97.25 92 ASN A CA 1
ATOM 726 C C . ASN A 1 92 ? 4.345 -2.022 -5.803 1.00 97.25 92 ASN A C 1
ATOM 728 O O . ASN A 1 92 ? 4.809 -2.182 -6.932 1.00 97.25 92 ASN A O 1
ATOM 732 N N . GLN A 1 93 ? 3.534 -1.005 -5.507 1.00 97.81 93 GLN A N 1
ATOM 733 C CA . GLN A 1 93 ? 3.185 0.038 -6.463 1.00 97.81 93 GLN A CA 1
ATOM 734 C C . GLN A 1 93 ? 4.408 0.874 -6.861 1.00 97.81 93 GLN A C 1
ATOM 736 O O . GLN A 1 93 ? 4.567 1.180 -8.043 1.00 97.81 93 GLN A O 1
ATOM 741 N N . ASP A 1 94 ? 5.296 1.189 -5.918 1.00 97.44 94 ASP A N 1
ATOM 742 C CA . ASP A 1 94 ? 6.545 1.902 -6.202 1.00 97.44 94 ASP A CA 1
ATOM 743 C C . ASP A 1 94 ? 7.454 1.109 -7.148 1.00 97.44 94 ASP A C 1
ATOM 745 O O . ASP A 1 94 ? 7.950 1.659 -8.135 1.00 97.44 94 ASP A O 1
ATOM 749 N N . ILE A 1 95 ? 7.612 -0.197 -6.903 1.00 98.00 95 ILE A N 1
ATOM 750 C CA . ILE A 1 95 ? 8.381 -1.090 -7.783 1.00 98.00 95 ILE A CA 1
ATOM 751 C C . ILE A 1 95 ? 7.769 -1.111 -9.187 1.00 98.00 95 ILE A C 1
ATOM 753 O O . ILE A 1 95 ? 8.472 -0.896 -10.173 1.00 98.00 95 ILE A O 1
ATOM 757 N N . LEU A 1 96 ? 6.451 -1.306 -9.292 1.00 97.69 96 LEU A N 1
ATOM 758 C CA . LEU A 1 96 ? 5.761 -1.328 -10.584 1.00 97.69 96 LEU A CA 1
ATOM 759 C C . LEU A 1 96 ? 5.913 -0.006 -11.343 1.00 97.69 96 LEU A C 1
ATOM 761 O O . LEU A 1 96 ? 6.106 -0.011 -12.558 1.00 97.69 96 LEU A O 1
ATOM 765 N N . ASN A 1 97 ? 5.853 1.129 -10.647 1.00 97.62 97 ASN A N 1
ATOM 766 C CA . ASN A 1 97 ? 6.069 2.440 -11.252 1.00 97.62 97 ASN A CA 1
ATOM 767 C C . ASN A 1 97 ? 7.506 2.596 -11.772 1.00 97.62 97 ASN A C 1
ATOM 769 O O . ASN A 1 97 ? 7.706 3.135 -12.867 1.00 97.62 97 ASN A O 1
ATOM 773 N N . GLN A 1 98 ? 8.497 2.106 -11.025 1.00 97.12 98 GLN A N 1
ATOM 774 C CA . GLN A 1 98 ? 9.892 2.095 -11.455 1.00 97.12 98 GLN A CA 1
ATOM 775 C C . GLN A 1 98 ? 10.083 1.221 -12.703 1.00 97.12 98 GLN A C 1
ATOM 777 O O . GLN A 1 98 ? 10.656 1.685 -13.692 1.00 97.12 98 GLN A O 1
ATOM 782 N N . ASP A 1 99 ? 9.549 0.002 -12.699 1.00 97.00 99 ASP A N 1
ATOM 783 C CA . ASP A 1 99 ? 9.624 -0.923 -13.834 1.00 97.00 99 ASP A CA 1
ATOM 784 C C . ASP A 1 99 ? 8.939 -0.356 -15.079 1.00 97.00 99 ASP A C 1
ATOM 786 O O . ASP A 1 99 ? 9.466 -0.445 -16.190 1.00 97.00 99 ASP A O 1
ATOM 790 N N . LEU A 1 100 ? 7.789 0.295 -14.903 1.00 97.19 100 LEU A N 1
ATOM 791 C CA . LEU A 1 100 ? 7.061 0.960 -15.978 1.00 97.19 100 LEU A CA 1
ATOM 792 C C . LEU A 1 100 ? 7.883 2.114 -16.571 1.00 97.19 100 LEU A C 1
ATOM 794 O O . LEU A 1 100 ? 7.919 2.275 -17.794 1.00 97.19 100 LEU A O 1
ATOM 798 N N . SER A 1 101 ? 8.576 2.891 -15.736 1.00 95.50 101 SER A N 1
ATOM 799 C CA . SER A 1 101 ? 9.491 3.944 -16.192 1.00 95.50 101 SER A CA 1
ATOM 800 C C . SER A 1 101 ? 10.640 3.371 -17.032 1.00 95.50 101 SER A C 1
ATOM 802 O O . SER A 1 101 ? 10.875 3.827 -18.152 1.00 95.50 101 SER A O 1
ATOM 804 N N . LEU A 1 102 ? 11.286 2.305 -16.549 1.00 94.75 102 LEU A N 1
ATOM 805 C CA . LEU A 1 102 ? 12.361 1.617 -17.273 1.00 94.75 102 LEU A CA 1
ATOM 806 C C . LEU A 1 102 ? 11.872 1.013 -18.597 1.00 94.75 102 LEU A C 1
ATOM 808 O O . LEU A 1 102 ? 12.562 1.080 -19.615 1.00 94.75 102 LEU A O 1
ATOM 812 N N . ALA A 1 103 ? 10.673 0.428 -18.612 1.00 94.12 103 ALA A N 1
ATOM 813 C CA . ALA A 1 103 ? 10.068 -0.114 -19.823 1.00 94.12 103 ALA A CA 1
ATOM 814 C C . ALA A 1 103 ? 9.776 0.989 -20.852 1.00 94.12 103 ALA A C 1
ATOM 816 O O . ALA A 1 103 ? 10.065 0.810 -22.035 1.00 94.12 103 ALA A O 1
ATOM 817 N N . LYS A 1 104 ? 9.263 2.146 -20.415 1.00 90.81 104 LYS A N 1
ATOM 818 C CA . LYS A 1 104 ? 9.055 3.318 -21.280 1.00 90.81 104 LYS A CA 1
ATOM 819 C C . LYS A 1 104 ? 10.362 3.831 -21.875 1.00 90.81 104 LYS A C 1
ATOM 821 O O . LYS A 1 104 ? 10.398 4.131 -23.065 1.00 90.81 104 LYS A O 1
ATOM 826 N N . GLU A 1 105 ? 11.425 3.908 -21.078 1.00 86.75 105 GLU A N 1
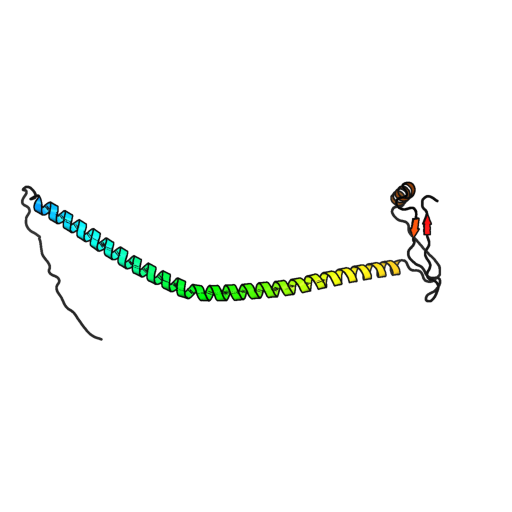ATOM 827 C CA . GLU A 1 105 ? 12.750 4.307 -21.562 1.00 86.75 105 GLU A CA 1
ATOM 828 C C . GLU A 1 105 ? 13.255 3.344 -22.644 1.00 86.75 105 GLU A C 1
ATOM 830 O O . GLU A 1 105 ? 13.628 3.782 -23.730 1.00 86.75 105 GLU A O 1
ATOM 835 N N . LYS A 1 106 ? 13.157 2.028 -22.410 1.00 86.12 106 LYS A N 1
ATOM 836 C CA . LYS A 1 106 ? 13.527 1.013 -23.409 1.00 86.12 106 LYS A CA 1
ATOM 837 C C . LYS A 1 106 ? 12.698 1.110 -24.689 1.00 86.12 106 LYS A C 1
ATOM 839 O O . LYS A 1 106 ? 13.247 0.975 -25.777 1.00 86.12 106 LYS A O 1
ATOM 844 N N . ILE A 1 107 ? 11.386 1.330 -24.582 1.00 86.56 107 ILE A N 1
ATOM 845 C CA . ILE A 1 107 ? 10.514 1.501 -25.754 1.00 86.56 107 ILE A CA 1
ATOM 846 C C . ILE A 1 107 ? 10.941 2.726 -26.561 1.00 86.56 107 ILE A C 1
ATOM 848 O O . ILE A 1 107 ? 11.049 2.633 -27.781 1.00 86.56 107 ILE A O 1
ATOM 852 N N . ASN A 1 108 ? 11.222 3.848 -25.893 1.00 78.25 108 ASN A N 1
ATOM 853 C CA . ASN A 1 108 ? 11.724 5.046 -26.560 1.00 78.25 108 ASN A CA 1
ATOM 854 C C . ASN A 1 108 ? 13.059 4.776 -27.255 1.00 78.25 108 ASN A C 1
ATOM 856 O O . ASN A 1 108 ? 13.228 5.187 -28.398 1.00 78.25 108 ASN A O 1
ATOM 860 N N . ASP A 1 109 ? 13.978 4.052 -26.612 1.00 73.62 109 ASP A N 1
ATOM 861 C CA . ASP A 1 109 ? 15.223 3.637 -27.253 1.00 73.62 109 ASP A CA 1
ATOM 862 C C . ASP A 1 109 ? 14.935 2.850 -28.542 1.00 73.62 109 ASP A C 1
ATOM 864 O O . ASP A 1 109 ? 15.463 3.204 -29.589 1.00 73.62 109 ASP A O 1
ATOM 868 N N . PHE A 1 110 ? 14.048 1.851 -28.521 1.00 76.56 110 PHE A N 1
ATOM 869 C CA . PHE A 1 110 ? 13.739 1.054 -29.716 1.00 76.56 110 PHE A C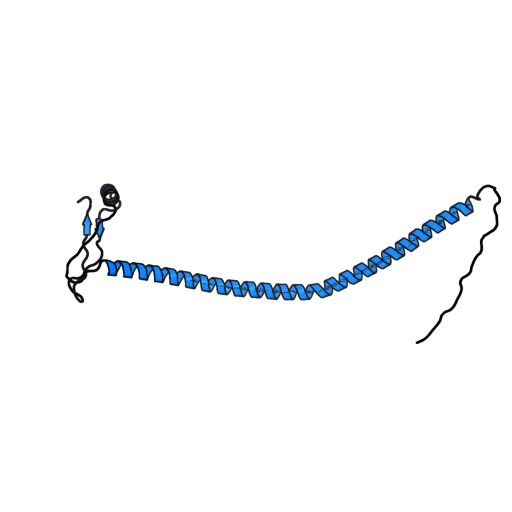A 1
ATOM 870 C C . PHE A 1 110 ? 12.969 1.809 -30.805 1.00 76.56 110 PHE A C 1
ATOM 872 O O . PHE A 1 110 ? 13.167 1.520 -31.983 1.00 76.56 110 PHE A O 1
ATOM 879 N N . GLN A 1 111 ? 12.111 2.769 -30.453 1.00 71.56 111 GLN A N 1
ATOM 880 C CA . GLN A 1 111 ? 11.278 3.489 -31.422 1.00 71.56 111 GLN A CA 1
ATOM 881 C C . GLN A 1 111 ? 12.104 4.284 -32.449 1.00 71.56 111 GLN A C 1
ATOM 883 O O . GLN A 1 111 ? 11.642 4.500 -33.569 1.00 71.56 111 GLN A O 1
ATOM 888 N N . TYR A 1 112 ? 13.317 4.708 -32.082 1.00 66.56 112 TYR A N 1
ATOM 889 C CA . TYR A 1 112 ? 14.188 5.540 -32.921 1.00 66.56 112 TYR A CA 1
ATOM 890 C C . TYR A 1 112 ? 15.477 4.833 -33.364 1.00 66.56 112 TYR A C 1
ATOM 892 O O . TYR A 1 112 ? 16.348 5.468 -33.961 1.00 66.56 112 TYR A O 1
ATOM 900 N N . VAL A 1 113 ? 15.619 3.536 -33.076 1.00 76.00 113 VAL A N 1
ATOM 901 C CA . VAL A 1 113 ? 16.816 2.763 -33.417 1.00 76.00 113 VAL A CA 1
ATOM 902 C C . VAL A 1 113 ? 16.728 2.240 -34.852 1.00 76.00 113 VAL A C 1
ATOM 904 O O . VAL A 1 113 ? 15.831 1.472 -35.194 1.00 76.00 113 VAL A O 1
ATOM 907 N N . SER A 1 114 ? 17.719 2.603 -35.668 1.00 82.44 114 SER A N 1
ATOM 908 C CA . SER A 1 114 ? 18.001 1.938 -36.944 1.00 82.44 114 SER A CA 1
ATOM 909 C C . SER A 1 114 ? 19.171 0.960 -36.818 1.00 82.44 114 SER A C 1
ATOM 911 O O . SER A 1 114 ? 20.048 1.147 -35.971 1.00 82.44 114 SER A O 1
ATOM 913 N N . TYR A 1 115 ? 19.203 -0.055 -37.685 1.00 88.25 115 TYR A N 1
ATOM 914 C CA . TYR A 1 115 ? 20.243 -1.093 -37.748 1.00 88.25 115 TYR A CA 1
ATOM 915 C C . TYR A 1 115 ? 20.961 -1.155 -39.102 1.00 88.25 115 TYR A C 1
ATOM 917 O O . TYR A 1 115 ? 21.615 -2.144 -39.397 1.00 88.25 115 TYR A O 1
ATOM 925 N N . ASP A 1 116 ? 20.832 -0.142 -39.948 1.00 90.25 116 ASP A N 1
ATOM 926 C CA . ASP A 1 116 ? 21.462 -0.069 -41.276 1.00 90.25 116 ASP A CA 1
ATOM 927 C C . ASP A 1 116 ? 22.572 0.995 -41.350 1.00 90.25 116 ASP A C 1
ATOM 929 O O . ASP A 1 116 ? 23.082 1.301 -42.424 1.00 90.25 116 ASP A O 1
ATOM 933 N N . GLY A 1 117 ? 22.937 1.587 -40.210 1.00 89.19 117 GLY A N 1
ATOM 934 C CA . GLY A 1 117 ? 23.859 2.718 -40.137 1.00 89.19 117 GLY A CA 1
ATOM 935 C C . GLY A 1 117 ? 23.234 4.078 -40.463 1.00 89.19 117 GLY A C 1
ATOM 936 O O . GLY A 1 117 ? 23.951 5.077 -40.431 1.00 89.19 117 GLY A O 1
ATOM 937 N N . THR A 1 118 ? 21.928 4.157 -40.722 1.00 90.00 118 THR A N 1
ATOM 938 C CA . THR A 1 118 ? 21.226 5.416 -41.003 1.00 90.00 118 THR A CA 1
ATOM 939 C C . THR A 1 118 ? 20.637 6.013 -39.723 1.00 90.00 118 THR A C 1
ATOM 941 O O . THR A 1 118 ? 19.983 5.325 -38.944 1.00 90.00 118 THR A O 1
ATOM 944 N N . LEU A 1 119 ? 20.814 7.320 -39.507 1.00 89.38 119 LEU A N 1
ATOM 945 C CA . LEU A 1 119 ? 20.180 8.061 -38.410 1.00 89.38 119 LEU A CA 1
ATOM 946 C C . LEU A 1 119 ? 19.219 9.116 -38.966 1.00 89.38 119 LEU A C 1
ATOM 948 O O . LEU A 1 119 ? 19.640 10.032 -39.669 1.00 89.38 119 LEU A O 1
ATOM 952 N N . VAL A 1 120 ? 17.945 9.043 -38.570 1.00 89.19 120 VAL A N 1
ATOM 953 C CA . VAL A 1 120 ? 16.966 10.121 -38.770 1.00 89.19 120 VAL A CA 1
ATOM 954 C C . VAL A 1 120 ? 16.591 10.690 -37.409 1.00 89.19 120 VAL A C 1
ATOM 956 O O . VAL A 1 120 ? 15.885 10.059 -36.627 1.00 89.19 120 VAL A O 1
ATOM 959 N N . TRP A 1 121 ? 17.069 11.898 -37.116 1.00 90.38 121 TRP A N 1
ATOM 960 C CA . TRP A 1 121 ? 16.861 12.543 -35.824 1.00 90.38 121 TRP A CA 1
ATOM 961 C C . TRP A 1 121 ? 16.058 13.832 -35.970 1.00 90.38 121 TRP A C 1
ATOM 963 O O . TRP A 1 121 ? 16.540 14.837 -36.490 1.00 90.38 121 TRP A O 1
ATOM 973 N N . LYS A 1 122 ? 14.813 13.811 -35.485 1.00 89.69 122 LYS A N 1
ATOM 974 C CA . LYS A 1 122 ? 13.960 15.000 -35.440 1.00 89.69 122 LYS A CA 1
ATOM 975 C C . LYS A 1 122 ? 14.291 15.840 -34.209 1.00 89.69 122 LYS A C 1
ATOM 977 O O . LYS A 1 122 ? 14.110 15.386 -33.082 1.00 89.69 122 LYS A O 1
ATOM 982 N N . ILE A 1 123 ? 14.693 17.089 -34.430 1.00 91.44 123 ILE A N 1
ATOM 983 C CA . ILE A 1 123 ? 14.881 18.068 -33.356 1.00 91.44 123 ILE A CA 1
ATOM 984 C C . ILE A 1 123 ? 13.566 18.811 -33.118 1.00 91.44 123 ILE A C 1
ATOM 986 O O . ILE A 1 123 ? 13.071 19.517 -33.996 1.00 91.44 123 ILE A O 1
ATOM 990 N N . THR A 1 124 ? 12.992 18.654 -31.929 1.00 91.38 124 THR A N 1
ATOM 991 C CA . THR A 1 124 ? 11.837 19.436 -31.465 1.00 91.38 124 THR A CA 1
ATOM 992 C C . THR A 1 124 ? 12.290 20.604 -30.586 1.00 91.38 124 THR A C 1
ATOM 994 O O . THR A 1 124 ? 13.396 20.589 -30.044 1.00 91.38 124 THR A O 1
ATOM 997 N N . ASN A 1 125 ? 11.438 21.627 -30.459 1.00 92.88 125 ASN A N 1
ATOM 998 C CA . ASN A 1 125 ? 11.667 22.819 -29.630 1.00 92.88 125 ASN A CA 1
ATOM 999 C C . ASN A 1 125 ? 12.996 23.538 -29.926 1.00 92.88 125 ASN A C 1
ATOM 1001 O O . ASN A 1 125 ? 13.746 23.896 -29.022 1.00 92.88 125 ASN A O 1
ATOM 1005 N N . PHE A 1 126 ? 13.305 23.746 -31.208 1.00 91.81 126 PHE A N 1
ATOM 1006 C CA . PHE A 1 126 ? 14.583 24.327 -31.631 1.00 91.81 126 PHE A CA 1
ATOM 1007 C C . PHE A 1 126 ? 14.884 25.687 -30.978 1.00 91.81 126 PHE A C 1
ATOM 1009 O O . PHE A 1 126 ? 15.993 25.895 -30.501 1.00 91.81 126 PHE A O 1
ATOM 1016 N N . GLN A 1 127 ? 13.901 26.593 -30.913 1.00 92.50 127 GLN A N 1
ATOM 1017 C CA . GLN A 1 127 ? 14.085 27.934 -30.338 1.00 92.50 127 GLN A CA 1
ATOM 1018 C C . GLN A 1 127 ? 14.501 27.891 -28.862 1.00 92.50 127 GLN A C 1
ATOM 1020 O O . GLN A 1 127 ? 15.444 28.571 -28.476 1.00 92.50 127 GLN A O 1
ATOM 1025 N N . GLU A 1 128 ? 13.838 27.058 -28.060 1.00 93.38 128 GLU A N 1
ATOM 1026 C CA . GLU A 1 128 ? 14.162 26.857 -26.644 1.00 93.38 128 GLU A CA 1
ATOM 1027 C C . GLU A 1 128 ? 15.595 26.331 -26.484 1.00 93.38 128 GLU A C 1
ATOM 1029 O O . GLU A 1 128 ? 16.403 26.915 -25.767 1.00 93.38 128 GLU A O 1
ATOM 1034 N N . LYS A 1 129 ? 15.952 25.301 -27.260 1.00 92.00 129 LYS A N 1
ATOM 1035 C CA . LYS A 1 129 ? 17.292 24.697 -27.229 1.00 92.00 129 LYS A CA 1
ATOM 1036 C C . LYS A 1 129 ? 18.396 25.655 -27.686 1.00 92.00 129 LYS A C 1
ATOM 1038 O O . LYS A 1 129 ? 19.508 25.586 -27.172 1.00 92.00 129 LYS A O 1
ATOM 1043 N N . MET A 1 130 ? 18.105 26.553 -28.628 1.00 90.81 130 MET A N 1
ATOM 1044 C CA . MET A 1 130 ? 19.030 27.613 -29.039 1.00 90.81 130 MET A CA 1
ATOM 1045 C C . MET A 1 130 ? 19.270 28.626 -27.917 1.00 90.81 130 MET A C 1
ATOM 1047 O O . MET A 1 130 ? 20.417 28.987 -27.671 1.00 90.81 130 MET A O 1
ATOM 1051 N N . ILE A 1 131 ? 18.214 29.059 -27.219 1.00 93.19 131 ILE A N 1
ATOM 1052 C CA . ILE A 1 131 ? 18.324 29.991 -26.084 1.00 93.19 131 ILE A CA 1
ATOM 1053 C C . ILE A 1 131 ? 19.131 29.354 -24.948 1.00 93.19 131 ILE A C 1
ATOM 1055 O O . ILE A 1 131 ? 20.018 29.998 -24.383 1.00 93.19 131 ILE A O 1
ATOM 1059 N N . ASP A 1 132 ? 18.877 28.079 -24.646 1.00 91.88 132 ASP A N 1
ATOM 1060 C CA . ASP A 1 132 ? 19.625 27.332 -23.632 1.00 91.88 132 ASP A CA 1
ATOM 1061 C C . ASP A 1 132 ? 21.111 27.188 -23.986 1.00 91.88 132 ASP A C 1
ATOM 1063 O O . ASP A 1 132 ? 21.966 27.261 -23.101 1.00 91.88 132 ASP A O 1
ATOM 1067 N N . ALA A 1 133 ? 21.433 27.008 -25.269 1.00 91.12 133 ALA A N 1
ATOM 1068 C CA . ALA A 1 133 ? 22.812 26.929 -25.739 1.00 91.12 133 ALA A CA 1
ATOM 1069 C C . ALA A 1 133 ? 23.524 28.290 -25.712 1.00 91.12 133 ALA A C 1
ATOM 1071 O O . ALA A 1 133 ? 24.696 28.350 -25.349 1.00 91.12 133 ALA A O 1
ATOM 1072 N N . GLN A 1 134 ? 22.821 29.378 -26.046 1.00 91.56 134 GLN A N 1
ATOM 1073 C CA . GLN A 1 134 ? 23.335 30.750 -25.931 1.0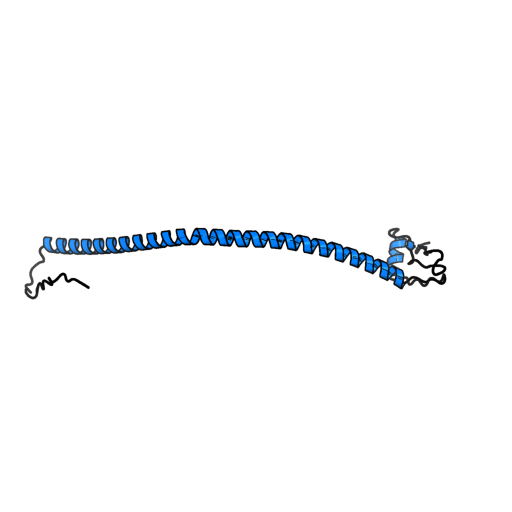0 91.56 134 GLN A CA 1
ATOM 1074 C C . GLN A 1 134 ? 23.568 31.165 -24.477 1.00 91.56 134 GLN A C 1
ATOM 1076 O O . GLN A 1 134 ? 24.503 31.903 -24.188 1.00 91.56 134 GLN A O 1
ATOM 1081 N N . SER A 1 135 ? 22.734 30.669 -23.565 1.00 90.31 135 SER A N 1
ATOM 1082 C CA . SER A 1 135 ? 22.836 30.926 -22.124 1.00 90.31 135 SER A CA 1
ATOM 1083 C C . SER A 1 135 ? 23.796 29.963 -21.407 1.00 90.31 135 SER A C 1
ATOM 1085 O O . SER A 1 135 ? 23.805 29.926 -20.181 1.00 90.31 135 SER A O 1
ATOM 1087 N N . GLU A 1 136 ? 24.536 29.129 -22.151 1.00 85.50 136 GLU A N 1
ATOM 1088 C CA . GLU A 1 136 ? 25.445 28.073 -21.661 1.00 85.50 136 GLU A CA 1
ATOM 1089 C C . GLU A 1 136 ? 24.814 27.022 -20.723 1.00 85.50 136 GLU A C 1
ATOM 1091 O O . GLU A 1 136 ? 25.506 26.163 -20.174 1.00 85.50 136 GLU A O 1
ATOM 1096 N N . ARG A 1 137 ?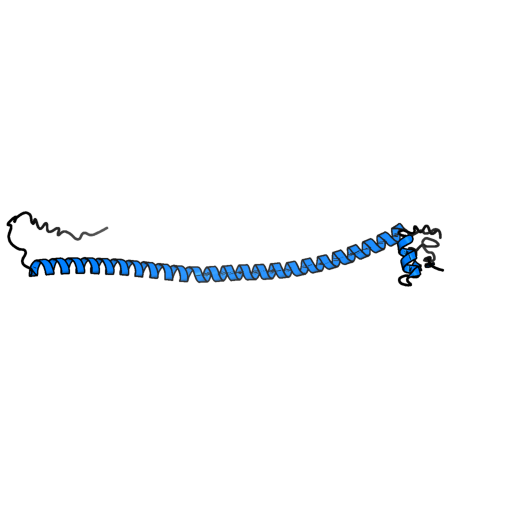 23.486 27.013 -20.576 1.00 86.56 137 ARG A N 1
ATOM 1097 C CA . ARG A 1 137 ? 22.762 26.066 -19.719 1.00 86.56 137 ARG A CA 1
ATOM 1098 C C . ARG A 1 137 ? 22.805 24.649 -20.283 1.00 86.56 137 ARG A C 1
ATOM 1100 O O . ARG A 1 137 ? 22.940 23.683 -19.533 1.00 86.56 137 ARG A O 1
ATOM 1107 N N . GLN A 1 138 ? 22.682 24.522 -21.602 1.00 88.31 138 GLN A N 1
ATOM 1108 C CA . GLN A 1 138 ? 22.799 23.250 -22.307 1.00 88.31 138 GLN A CA 1
ATOM 1109 C C . GLN A 1 138 ? 23.435 23.459 -23.685 1.00 88.31 138 GLN A C 1
ATOM 1111 O O . GLN A 1 138 ? 22.766 23.777 -24.662 1.00 88.31 138 GLN A O 1
ATOM 1116 N N . THR A 1 139 ? 24.746 23.237 -23.777 1.00 88.44 139 THR A N 1
ATOM 1117 C CA . THR A 1 139 ? 25.543 23.534 -24.984 1.00 88.44 139 THR A CA 1
ATOM 1118 C C . THR A 1 139 ? 25.420 22.490 -26.093 1.00 88.44 139 THR A C 1
ATOM 1120 O O . THR A 1 139 ? 25.698 22.774 -27.257 1.00 88.44 139 THR A O 1
ATOM 1123 N N . SER A 1 140 ? 25.007 21.265 -25.757 1.00 93.38 140 SER A N 1
ATOM 1124 C CA . SER A 1 140 ? 24.867 20.178 -26.728 1.00 93.38 140 SER A CA 1
ATOM 1125 C C . SER A 1 140 ? 23.809 19.162 -26.325 1.00 93.38 140 SER A C 1
ATOM 1127 O O . SER A 1 140 ? 23.465 19.015 -25.149 1.00 93.38 140 SER A O 1
ATOM 1129 N N . ILE A 1 141 ? 23.318 18.431 -27.323 1.00 92.69 141 ILE A N 1
ATOM 1130 C CA . ILE A 1 141 ? 22.392 17.312 -27.150 1.00 92.69 141 ILE A CA 1
ATOM 1131 C C . ILE A 1 141 ? 22.907 16.068 -27.877 1.00 92.69 141 ILE A C 1
ATOM 1133 O O . ILE A 1 141 ? 23.646 16.166 -28.858 1.00 92.69 141 ILE A O 1
ATOM 1137 N N . TYR A 1 142 ? 22.499 14.896 -27.393 1.00 92.50 142 TYR A N 1
ATOM 1138 C CA . TYR A 1 142 ? 22.787 13.610 -28.023 1.00 92.50 142 TYR A CA 1
ATOM 1139 C C . TYR A 1 142 ? 21.563 13.084 -28.769 1.00 92.50 142 TYR A C 1
ATOM 1141 O O . TYR A 1 142 ? 20.436 13.225 -28.292 1.00 92.50 142 TYR A O 1
ATOM 1149 N N . SER A 1 143 ? 21.791 12.440 -29.912 1.00 90.31 143 SER A N 1
ATOM 1150 C CA . SER A 1 143 ? 20.755 11.669 -30.594 1.00 90.31 143 SER A CA 1
ATOM 1151 C C . SER A 1 143 ? 20.433 10.379 -29.827 1.00 90.31 143 SER A C 1
ATOM 1153 O O . SER A 1 143 ? 21.275 9.877 -29.068 1.00 90.31 143 SER A O 1
ATOM 1155 N N . PRO A 1 144 ? 19.262 9.768 -30.080 1.00 89.06 144 PRO A N 1
ATOM 1156 C CA . PRO A 1 144 ? 19.043 8.357 -29.776 1.00 89.06 144 PRO A CA 1
ATOM 1157 C C . PRO A 1 144 ? 20.138 7.467 -30.404 1.00 89.06 144 PRO A C 1
ATOM 1159 O O . PRO A 1 144 ? 20.776 7.874 -31.386 1.00 89.06 144 PRO A O 1
ATOM 1162 N N . PRO A 1 145 ? 20.410 6.277 -29.834 1.00 88.12 145 PRO A N 1
ATOM 1163 C CA . PRO A 1 145 ? 21.379 5.344 -30.396 1.00 88.12 145 PRO A CA 1
ATOM 1164 C C . PRO A 1 145 ? 20.901 4.761 -31.729 1.00 88.12 145 PRO A C 1
ATOM 1166 O O . PRO A 1 145 ? 19.720 4.497 -31.904 1.00 88.12 145 PRO A O 1
ATOM 1169 N N . PHE A 1 146 ? 21.836 4.497 -32.636 1.00 90.81 146 PHE A N 1
ATOM 1170 C CA . PHE A 1 146 ? 21.608 3.732 -33.863 1.00 90.81 146 PHE A CA 1
ATOM 1171 C C . PHE A 1 146 ? 22.786 2.781 -34.098 1.00 90.81 146 PHE A C 1
ATOM 1173 O O . PHE A 1 146 ? 23.851 2.942 -33.492 1.00 90.81 146 PHE A O 1
ATOM 1180 N N . TYR A 1 147 ? 22.590 1.764 -34.929 1.00 92.69 147 TYR A N 1
ATOM 1181 C CA . TYR A 1 147 ? 23.541 0.673 -35.106 1.00 92.69 147 TYR A CA 1
ATOM 1182 C C . TYR A 1 147 ? 23.956 0.528 -36.565 1.00 92.69 147 TYR A C 1
ATOM 1184 O O . TYR A 1 147 ? 23.156 0.752 -37.469 1.00 92.69 147 TYR A O 1
ATOM 1192 N N . SER A 1 148 ? 25.204 0.118 -36.797 1.00 92.94 148 SER A N 1
ATOM 1193 C CA . SER A 1 148 ? 25.711 -0.140 -38.154 1.00 92.94 148 SER A CA 1
ATOM 1194 C C . SER A 1 148 ? 25.142 -1.421 -38.788 1.00 92.94 148 SER A C 1
ATOM 1196 O O . SER A 1 148 ? 25.157 -1.558 -40.004 1.00 92.94 148 SER A O 1
ATOM 1198 N N . SER A 1 149 ? 24.720 -2.384 -37.964 1.00 91.00 149 SER A N 1
ATOM 1199 C CA . SER A 1 149 ? 24.079 -3.659 -38.329 1.00 91.00 149 SER A CA 1
ATOM 1200 C C . SER A 1 149 ? 23.400 -4.257 -37.085 1.00 91.00 149 SER A C 1
ATOM 1202 O O . SER A 1 149 ? 23.634 -3.771 -35.974 1.00 91.00 149 SER A O 1
ATOM 1204 N N . SER A 1 150 ? 22.600 -5.325 -37.217 1.00 87.88 150 SER A N 1
ATOM 1205 C CA . SER A 1 150 ? 21.946 -5.993 -36.068 1.00 87.88 150 SER A CA 1
ATOM 1206 C C . SER A 1 150 ? 22.917 -6.404 -34.951 1.00 87.88 150 SER A C 1
ATOM 1208 O O . SER A 1 150 ? 22.576 -6.293 -33.778 1.00 87.88 150 SER A O 1
ATOM 1210 N N . ASN A 1 151 ? 24.144 -6.800 -35.312 1.00 90.06 151 ASN A N 1
ATOM 1211 C CA . ASN A 1 151 ? 25.219 -7.166 -34.379 1.00 90.06 151 ASN A CA 1
ATOM 1212 C C . ASN A 1 151 ? 26.434 -6.223 -34.524 1.00 90.06 151 ASN A C 1
ATOM 1214 O O . ASN A 1 151 ? 27.578 -6.645 -34.358 1.00 90.06 151 ASN A O 1
ATOM 1218 N N . GLY A 1 152 ? 26.191 -4.971 -34.920 1.00 91.00 152 GLY A N 1
ATOM 1219 C CA . GLY A 1 152 ? 27.219 -3.991 -35.266 1.00 91.00 152 GLY A CA 1
ATOM 1220 C C . GLY A 1 152 ? 27.561 -3.000 -34.153 1.00 91.00 152 GLY A C 1
ATOM 1221 O O . GLY A 1 152 ? 27.221 -3.181 -32.983 1.00 91.00 152 GLY A O 1
ATOM 1222 N N . TYR A 1 153 ? 28.228 -1.910 -34.531 1.00 94.06 153 TYR A N 1
ATOM 1223 C CA . TYR A 1 153 ? 28.608 -0.838 -33.612 1.00 94.06 153 TYR A CA 1
ATOM 1224 C C . TYR A 1 153 ? 27.392 -0.017 -33.180 1.00 94.06 153 TYR A C 1
ATOM 1226 O O . TYR A 1 153 ? 26.577 0.356 -34.022 1.00 94.06 153 TYR A O 1
ATOM 1234 N N . LYS A 1 154 ? 27.311 0.320 -31.886 1.00 92.31 154 LYS A N 1
ATOM 1235 C CA . LYS A 1 154 ? 26.334 1.270 -31.328 1.00 92.31 154 LYS A CA 1
ATOM 1236 C C . LYS A 1 154 ? 26.900 2.689 -31.393 1.00 92.31 154 LYS A C 1
ATOM 1238 O O . LYS A 1 154 ? 27.938 2.964 -30.797 1.00 92.31 154 LYS A O 1
ATOM 1243 N N . MET A 1 155 ? 26.207 3.588 -32.082 1.00 92.38 155 MET A N 1
ATOM 1244 C CA . MET A 1 155 ? 26.634 4.965 -32.345 1.00 92.38 155 MET A CA 1
ATOM 1245 C C . MET A 1 155 ? 25.580 5.970 -31.862 1.00 92.38 155 MET A C 1
ATOM 1247 O O . MET A 1 155 ? 24.401 5.637 -31.735 1.00 92.38 155 MET A O 1
ATOM 1251 N N . ARG A 1 156 ? 26.003 7.208 -31.585 1.00 92.62 156 ARG A N 1
ATOM 1252 C CA . ARG A 1 156 ? 25.143 8.374 -31.308 1.00 92.62 156 ARG A CA 1
ATOM 1253 C C . ARG A 1 156 ? 25.787 9.619 -31.912 1.00 92.62 156 ARG A C 1
ATOM 1255 O O . ARG A 1 156 ? 27.010 9.735 -31.906 1.00 92.62 156 ARG A O 1
ATOM 1262 N N . ALA A 1 157 ? 24.974 10.551 -32.395 1.00 92.00 157 ALA A N 1
ATOM 1263 C CA . ALA A 1 157 ? 25.431 11.865 -32.829 1.00 92.00 157 ALA A CA 1
ATOM 1264 C C . ALA A 1 157 ? 25.374 12.860 -31.661 1.00 92.00 157 ALA A C 1
ATOM 1266 O O . ALA A 1 157 ? 24.495 12.771 -30.801 1.00 92.00 157 ALA A O 1
ATOM 1267 N N . ARG A 1 158 ? 26.297 13.823 -31.643 1.00 95.00 158 ARG A N 1
ATOM 1268 C CA . ARG A 1 158 ? 26.276 14.969 -30.729 1.00 95.00 158 ARG A CA 1
ATOM 1269 C C . ARG A 1 158 ? 26.120 16.237 -31.554 1.00 95.00 158 ARG A C 1
ATOM 1271 O O . ARG A 1 158 ? 26.881 16.444 -32.493 1.00 95.00 158 ARG A O 1
ATOM 1278 N N . LEU A 1 159 ? 25.138 17.059 -31.204 1.00 93.94 159 LEU A N 1
ATOM 1279 C CA . LEU A 1 159 ? 24.850 18.317 -31.884 1.00 93.94 159 LEU A CA 1
ATOM 1280 C C . LEU A 1 159 ? 25.078 19.484 -30.928 1.00 93.94 159 LEU A C 1
ATOM 1282 O O . LEU A 1 159 ? 24.609 19.447 -29.788 1.00 93.94 159 LEU A O 1
ATOM 1286 N N . TYR A 1 160 ? 25.767 20.510 -31.417 1.00 93.94 160 TYR A N 1
ATOM 1287 C CA . TYR A 1 160 ? 25.987 21.781 -30.738 1.00 93.94 160 TYR A CA 1
ATOM 1288 C C . TYR A 1 160 ? 25.140 22.837 -31.435 1.00 93.94 160 TYR A C 1
ATOM 1290 O O . TYR A 1 160 ? 25.238 23.021 -32.645 1.00 93.94 160 TYR A O 1
ATOM 1298 N N . PHE A 1 161 ? 24.267 23.496 -30.679 1.00 88.69 161 PHE A N 1
ATOM 1299 C CA . PHE A 1 161 ? 23.356 24.500 -31.231 1.00 88.69 161 PHE A CA 1
ATOM 1300 C C . PHE A 1 161 ? 24.044 25.848 -31.472 1.00 88.69 161 PHE A C 1
ATOM 1302 O O . PHE A 1 161 ? 23.653 26.575 -32.379 1.00 88.69 161 PHE A O 1
ATOM 1309 N N . ASN A 1 162 ? 25.081 26.160 -30.688 1.00 89.75 162 ASN A N 1
ATOM 1310 C CA . ASN A 1 162 ? 25.795 27.440 -30.724 1.00 89.75 162 ASN A CA 1
ATOM 1311 C C . ASN A 1 162 ? 27.262 27.325 -31.196 1.00 89.75 162 ASN A C 1
ATOM 1313 O O . ASN A 1 162 ? 28.057 28.216 -30.911 1.00 89.75 162 ASN A O 1
ATOM 1317 N N . GLY A 1 163 ? 27.604 26.254 -31.925 1.00 81.12 163 GLY A N 1
ATOM 1318 C CA . GLY A 1 163 ? 28.968 26.002 -32.417 1.00 81.12 163 GLY A CA 1
ATOM 1319 C C . GLY A 1 163 ? 29.850 25.272 -31.417 1.00 81.12 163 GLY A C 1
ATOM 1320 O O . GLY A 1 163 ? 30.010 25.771 -30.285 1.00 81.12 163 GLY A O 1
#

pLDDT: mean 85.7, std 18.19, range [35.72, 98.5]

Secondary structure (DSSP, 8-state):
------------------------HHHHHHHHHHHHHHHHHHHHHHHHHHHHHHHHHHHHHHHHHHHHHHHHHHHHHHHHHHHHHHHHHHHHHHHHHHHHHHHHHHHHHHHT--SSS----PPP-HHHHHHHHHTTS--EEEPPPEESSTTS-EE--EEES--